Protein AF-A0A2A4JTB6-F1 (afdb_monomer)

Radius of gyration: 22.06 Å; Cα contacts (8 Å, |Δi|>4): 32; chains: 1; bounding box: 46×26×67 Å

Organism: Heliothis virescens (NCBI:txid7102)

Sequence (98 aa):
MFIEIIQTYAILFCPAIITEMVIHEYVQIKKILTSQLIKTSDESLRFELQTALQYLNLRPFKYTLCRVMPLDINLLFTTASICVTYVIVALQLTHFSV

Secondary structure (DSSP, 8-state):
-HHHHHHHHHHHHHHHHHHHHHHHHHHHHHHHHHHHHHH---HHHHHHHHHHHHHHHHS----EETTTEE--HHHHHHHHHHHHHHHHHHHHHHHHT-

Solvent-accessible surface area (backbone atoms only — not comparable to full-atom values): 5615 Å² total; per-residue (Å²): 110,71,67,59,53,53,51,52,52,50,60,67,46,44,63,40,54,54,50,44,52,53,45,51,52,52,54,50,52,54,50,52,51,55,53,47,51,74,69,52,85,52,68,68,63,40,51,52,48,52,51,53,50,48,55,46,66,76,56,60,84,73,70,45,56,86,83,77,43,68,49,43,74,64,55,59,51,51,53,53,48,51,54,51,51,51,53,53,51,52,51,53,52,57,62,68,72,104

Structure (mmCIF, N/CA/C/O backbone):
data_AF-A0A2A4JTB6-F1
#
_entry.id   AF-A0A2A4JTB6-F1
#
loop_
_atom_site.group_PDB
_atom_site.id
_atom_site.type_symbol
_atom_site.label_atom_id
_atom_site.label_alt_id
_atom_site.label_comp_id
_atom_site.label_asym_id
_atom_site.label_entity_id
_atom_site.label_seq_id
_atom_site.pdbx_PDB_ins_code
_atom_site.Cartn_x
_atom_site.Cartn_y
_atom_site.Cartn_z
_atom_site.occupancy
_atom_site.B_iso_or_equiv
_atom_site.auth_seq_id
_atom_site.auth_comp_id
_atom_site.auth_asym_id
_atom_site.auth_atom_id
_atom_site.pdbx_PDB_model_num
ATOM 1 N N . MET A 1 1 ? 10.567 12.674 -24.059 1.00 70.69 1 MET A N 1
ATOM 2 C CA . MET A 1 1 ? 10.408 11.204 -23.967 1.00 70.69 1 MET A CA 1
ATOM 3 C C . MET A 1 1 ? 10.642 10.682 -22.549 1.00 70.69 1 MET A C 1
ATOM 5 O O . MET A 1 1 ? 9.680 10.241 -21.947 1.00 70.69 1 MET A O 1
ATOM 9 N N . PHE A 1 2 ? 11.845 10.793 -21.961 1.00 74.31 2 PHE A N 1
ATOM 10 C CA . PHE A 1 2 ? 12.095 10.308 -20.585 1.00 74.31 2 PHE A CA 1
ATOM 11 C C . PHE A 1 2 ? 11.206 10.956 -19.508 1.00 74.31 2 PHE A C 1
ATOM 13 O O . PHE A 1 2 ? 10.675 10.246 -18.661 1.00 74.31 2 PHE A O 1
ATOM 20 N N . ILE A 1 3 ? 10.988 12.276 -19.566 1.00 83.31 3 ILE A N 1
ATOM 21 C CA . ILE A 1 3 ? 10.123 12.976 -18.598 1.00 83.31 3 ILE A CA 1
ATOM 22 C C . ILE A 1 3 ? 8.670 12.486 -18.666 1.00 83.31 3 ILE A C 1
ATOM 24 O O . ILE A 1 3 ? 8.062 12.243 -17.629 1.00 83.31 3 ILE A O 1
ATOM 28 N N . GLU A 1 4 ? 8.132 12.258 -19.866 1.00 84.62 4 GLU A N 1
ATOM 29 C CA . GLU A 1 4 ? 6.753 11.773 -20.018 1.00 84.62 4 GLU A CA 1
ATOM 30 C C . GLU A 1 4 ? 6.580 10.336 -19.519 1.00 84.62 4 GLU A C 1
ATOM 32 O O . GLU A 1 4 ? 5.567 10.008 -18.905 1.00 84.62 4 GLU A O 1
ATOM 37 N N . ILE A 1 5 ? 7.598 9.490 -19.707 1.00 82.19 5 ILE A N 1
ATOM 38 C CA . ILE A 1 5 ? 7.606 8.124 -19.171 1.00 82.19 5 ILE A CA 1
ATOM 39 C C . ILE A 1 5 ? 7.567 8.165 -17.639 1.00 82.19 5 ILE A C 1
ATOM 41 O O . ILE A 1 5 ? 6.728 7.502 -17.032 1.00 82.19 5 ILE A O 1
ATOM 45 N N . ILE A 1 6 ? 8.416 8.988 -17.013 1.00 82.56 6 ILE A N 1
ATOM 46 C CA . ILE A 1 6 ? 8.438 9.155 -15.551 1.00 82.56 6 ILE A CA 1
ATOM 47 C C . ILE A 1 6 ? 7.083 9.662 -15.043 1.00 82.56 6 ILE A C 1
ATOM 49 O O . ILE A 1 6 ? 6.554 9.126 -14.071 1.00 82.56 6 ILE A O 1
ATOM 53 N N . GLN A 1 7 ? 6.487 10.643 -15.723 1.00 83.44 7 GLN A N 1
ATOM 54 C CA . GLN A 1 7 ? 5.178 11.185 -15.362 1.00 83.44 7 GLN A CA 1
ATOM 55 C C . GLN A 1 7 ? 4.065 10.132 -15.468 1.00 83.44 7 GLN A C 1
ATOM 57 O O . GLN A 1 7 ? 3.217 10.038 -14.582 1.00 83.44 7 GLN A O 1
ATOM 62 N N . THR A 1 8 ? 4.087 9.303 -16.511 1.00 83.81 8 THR A N 1
ATOM 63 C CA . THR A 1 8 ? 3.087 8.245 -16.714 1.00 83.81 8 THR A CA 1
ATOM 64 C C . THR A 1 8 ? 3.184 7.177 -15.625 1.00 83.81 8 THR A C 1
ATOM 66 O O . THR A 1 8 ? 2.168 6.788 -15.049 1.00 83.81 8 THR A O 1
ATOM 69 N N . TYR A 1 9 ? 4.403 6.757 -15.275 1.00 79.38 9 TYR A N 1
ATOM 70 C CA . TYR A 1 9 ? 4.628 5.833 -14.161 1.00 79.38 9 TYR A CA 1
ATOM 71 C C . TYR A 1 9 ? 4.207 6.435 -12.816 1.00 79.38 9 TYR A C 1
ATOM 73 O O . TYR A 1 9 ? 3.556 5.758 -12.022 1.00 79.38 9 TYR A O 1
ATOM 81 N N . ALA A 1 10 ? 4.515 7.709 -12.564 1.00 80.88 10 ALA A N 1
ATOM 82 C CA . ALA A 1 10 ? 4.109 8.386 -11.336 1.00 80.88 10 ALA A CA 1
ATOM 83 C C . ALA A 1 10 ? 2.580 8.413 -11.181 1.00 80.88 10 ALA A C 1
ATOM 85 O O . ALA A 1 10 ? 2.067 8.082 -10.114 1.00 80.88 10 ALA A O 1
ATOM 86 N N . ILE A 1 11 ? 1.845 8.734 -12.251 1.00 82.06 11 ILE A N 1
ATOM 87 C CA . ILE A 1 11 ? 0.375 8.733 -12.249 1.00 82.06 11 ILE A CA 1
ATOM 88 C C . ILE A 1 11 ? -0.178 7.316 -12.046 1.00 82.06 11 ILE A C 1
ATOM 90 O O . ILE A 1 11 ? -1.144 7.150 -11.303 1.00 82.06 11 ILE A O 1
ATOM 94 N N . LEU A 1 12 ? 0.443 6.297 -12.647 1.00 78.88 12 LEU A N 1
ATOM 95 C CA . LEU A 1 12 ? 0.027 4.897 -12.511 1.00 78.88 12 LEU A CA 1
ATOM 96 C C . LEU A 1 12 ? 0.176 4.381 -11.070 1.00 78.88 12 LEU A C 1
ATOM 98 O O . LEU A 1 12 ? -0.691 3.662 -10.575 1.00 78.88 12 LEU A O 1
ATOM 102 N N . PHE A 1 13 ? 1.256 4.762 -10.387 1.00 76.31 13 PHE A N 1
ATOM 103 C CA . PHE A 1 13 ? 1.547 4.305 -9.027 1.00 76.31 13 PHE A CA 1
ATOM 104 C C . PHE A 1 13 ? 0.921 5.172 -7.931 1.00 76.31 13 PHE A C 1
ATOM 106 O O . PHE A 1 13 ? 0.722 4.695 -6.816 1.00 76.31 13 PHE A O 1
ATOM 113 N N . CYS A 1 14 ? 0.554 6.417 -8.235 1.00 77.88 14 CYS A N 1
ATOM 114 C CA . CYS A 1 14 ? -0.108 7.329 -7.303 1.00 77.88 14 CYS A CA 1
ATOM 115 C C . CYS A 1 14 ? -1.341 6.720 -6.594 1.00 77.88 14 CYS A C 1
ATOM 117 O O . CYS A 1 14 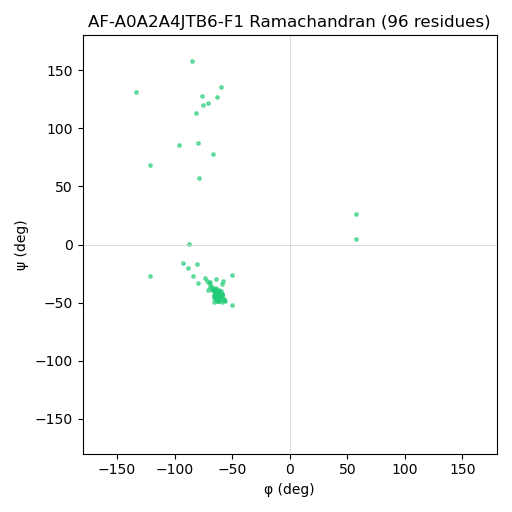? -1.359 6.712 -5.360 1.00 77.88 14 CYS A O 1
ATOM 119 N N . PRO A 1 15 ? -2.339 6.137 -7.295 1.00 78.75 15 PRO A N 1
ATOM 120 C CA . PRO A 1 15 ? -3.492 5.532 -6.626 1.00 78.75 15 PRO A CA 1
ATOM 121 C C . PRO A 1 15 ? -3.109 4.326 -5.761 1.00 78.75 15 PRO A C 1
ATOM 123 O O . PRO A 1 15 ? -3.761 4.091 -4.745 1.00 78.75 15 PRO A O 1
ATOM 126 N N . ALA A 1 16 ? -2.046 3.593 -6.115 1.00 75.62 16 ALA A N 1
ATOM 127 C CA . ALA A 1 16 ? -1.525 2.490 -5.308 1.00 75.62 16 ALA A CA 1
ATOM 128 C C . ALA A 1 16 ? -0.955 2.972 -3.979 1.00 75.62 16 ALA A C 1
ATOM 130 O O . ALA A 1 16 ? -1.357 2.494 -2.922 1.00 75.62 16 ALA A O 1
ATOM 131 N N . ILE A 1 17 ? -0.104 3.992 -4.028 1.00 76.81 17 ILE A N 1
ATOM 132 C CA . ILE A 1 17 ? 0.523 4.563 -2.836 1.00 76.81 17 ILE A CA 1
ATOM 133 C C . ILE A 1 17 ? -0.528 5.204 -1.920 1.00 76.81 17 ILE A C 1
ATOM 135 O O . ILE A 1 17 ? -0.521 4.963 -0.716 1.00 76.81 17 ILE A O 1
ATOM 139 N N . ILE A 1 18 ? -1.464 5.987 -2.473 1.00 81.81 18 ILE A N 1
ATOM 140 C CA . ILE A 1 18 ? -2.535 6.624 -1.685 1.00 81.81 18 ILE A CA 1
ATOM 141 C C . ILE A 1 18 ? -3.397 5.569 -0.991 1.00 81.81 18 ILE A C 1
ATOM 143 O O . ILE A 1 18 ? -3.718 5.708 0.187 1.00 81.81 18 ILE A O 1
ATOM 147 N N . THR A 1 19 ? -3.749 4.503 -1.704 1.00 77.56 19 THR A N 1
ATOM 148 C CA . THR A 1 19 ? -4.551 3.415 -1.144 1.00 77.56 19 THR A CA 1
ATOM 149 C C . THR A 1 19 ? -3.827 2.705 -0.004 1.00 77.56 19 THR A C 1
ATOM 151 O O . THR A 1 19 ? -4.425 2.494 1.049 1.00 77.56 19 THR A O 1
ATOM 154 N N . GLU A 1 20 ? -2.544 2.390 -0.183 1.00 74.94 20 GLU A N 1
ATOM 155 C CA . GLU A 1 20 ? -1.718 1.752 0.845 1.00 74.94 20 GLU A CA 1
ATOM 156 C C . GLU A 1 20 ? -1.630 2.621 2.110 1.00 74.94 20 GLU A C 1
ATOM 158 O O . GLU A 1 20 ? -1.831 2.132 3.223 1.00 74.94 20 GLU A O 1
ATOM 163 N N . MET A 1 21 ? -1.428 3.936 1.951 1.00 78.25 21 MET A N 1
ATOM 164 C CA . MET A 1 21 ? -1.427 4.883 3.074 1.00 78.25 21 MET A CA 1
ATOM 165 C C . MET A 1 21 ? -2.770 4.894 3.815 1.00 78.25 21 MET A C 1
ATOM 167 O O . MET A 1 21 ? -2.801 4.833 5.042 1.00 78.25 21 MET A O 1
ATOM 171 N N . VAL A 1 22 ? -3.891 4.917 3.088 1.00 83.31 22 VAL A N 1
ATOM 172 C CA . VAL A 1 22 ? -5.234 4.892 3.693 1.00 83.31 22 VAL A CA 1
ATOM 173 C C . VAL A 1 22 ? -5.481 3.585 4.453 1.00 83.31 22 VAL A C 1
ATOM 175 O O . VAL A 1 22 ? -6.062 3.605 5.540 1.00 83.31 22 VAL A O 1
ATOM 178 N N . ILE A 1 23 ? -5.029 2.448 3.919 1.00 80.38 23 ILE A N 1
ATOM 179 C CA . ILE A 1 23 ? -5.123 1.150 4.600 1.00 80.38 23 ILE A CA 1
ATOM 180 C C . ILE A 1 23 ? -4.266 1.150 5.870 1.00 80.38 23 ILE A C 1
ATOM 182 O O . ILE A 1 23 ? -4.725 0.674 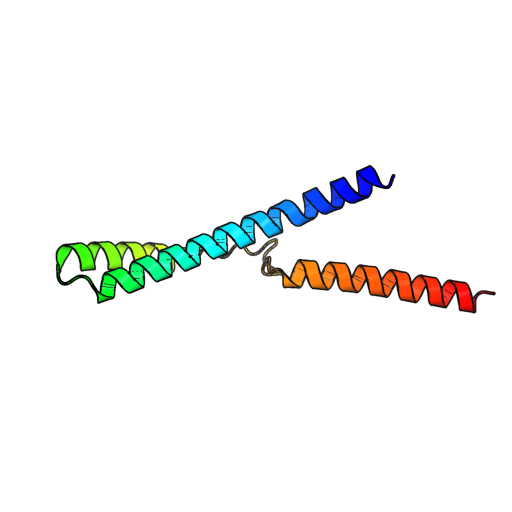6.912 1.00 80.38 23 ILE A O 1
ATOM 186 N N . HIS A 1 24 ? -3.057 1.714 5.815 1.00 79.75 24 HIS A N 1
ATOM 187 C CA . HIS A 1 24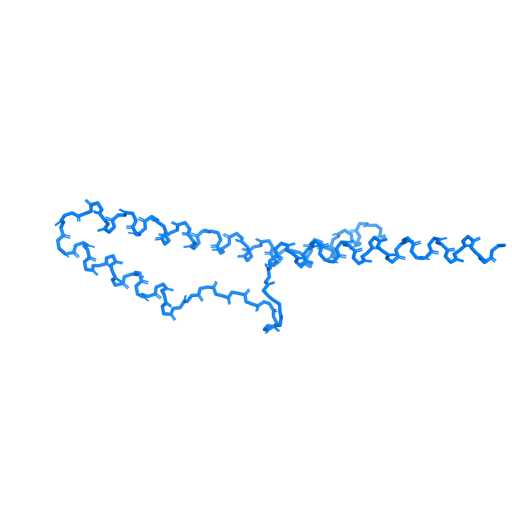 ? -2.178 1.820 6.976 1.00 79.75 24 HIS A CA 1
ATOM 188 C C . HIS A 1 24 ? -2.832 2.612 8.114 1.00 79.75 24 HIS A C 1
ATOM 190 O O . HIS A 1 24 ? -2.914 2.119 9.242 1.00 79.75 24 HIS A O 1
ATOM 196 N N . GLU A 1 25 ? -3.371 3.794 7.808 1.00 83.75 25 GLU A N 1
ATOM 197 C CA . GLU A 1 25 ? -4.099 4.627 8.771 1.00 83.75 25 GLU A CA 1
ATOM 198 C C . GLU A 1 25 ? -5.319 3.894 9.345 1.00 83.75 25 GLU A C 1
ATOM 200 O O . GLU A 1 25 ? -5.531 3.871 10.559 1.00 83.75 25 GLU A O 1
ATOM 205 N N . TYR A 1 26 ? -6.087 3.198 8.503 1.00 83.12 26 TYR A N 1
ATOM 206 C CA . TYR A 1 26 ? -7.222 2.390 8.954 1.00 83.12 26 TYR A CA 1
ATOM 207 C C . TYR A 1 26 ? -6.806 1.299 9.959 1.00 83.12 26 TYR A C 1
ATOM 209 O O . TYR A 1 26 ? -7.465 1.105 10.989 1.00 83.12 26 TYR A O 1
ATOM 217 N N . VAL A 1 27 ? -5.699 0.595 9.701 1.00 83.12 27 VAL A N 1
ATOM 218 C CA . VAL A 1 27 ? -5.164 -0.427 10.615 1.00 83.12 27 VAL A CA 1
ATOM 219 C C . VAL A 1 27 ? -4.699 0.201 11.932 1.00 83.12 27 VAL A C 1
ATOM 221 O O . VAL A 1 27 ? -4.980 -0.357 12.999 1.00 83.12 27 VAL A O 1
ATOM 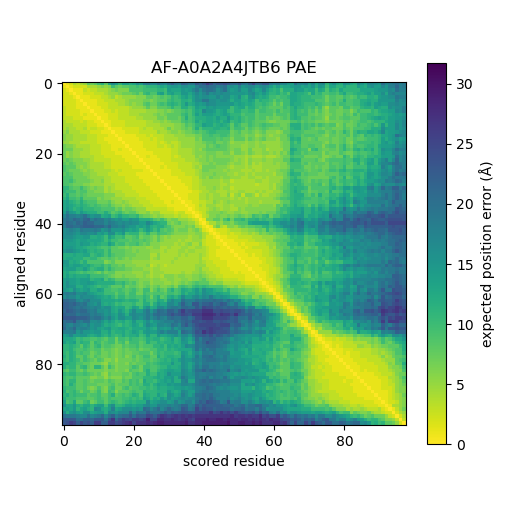224 N N . GLN A 1 28 ? -4.049 1.368 11.885 1.00 86.38 28 GLN A N 1
ATOM 225 C CA . GLN A 1 28 ? -3.647 2.110 13.086 1.00 86.38 28 GLN A CA 1
ATOM 226 C C . GLN A 1 28 ? -4.859 2.522 13.925 1.00 86.38 28 GLN A C 1
ATOM 228 O O . GLN A 1 28 ? -4.887 2.241 15.125 1.00 86.38 28 GLN A O 1
ATOM 233 N N . ILE A 1 29 ? -5.897 3.092 13.306 1.00 85.44 29 ILE A N 1
ATOM 234 C CA . ILE A 1 29 ? -7.141 3.479 13.991 1.00 85.44 29 ILE A CA 1
ATOM 235 C C . ILE A 1 29 ? -7.761 2.267 14.692 1.00 85.44 29 ILE A C 1
ATOM 237 O O . ILE A 1 29 ? -8.084 2.334 15.879 1.00 85.44 29 ILE A O 1
ATOM 241 N N . LYS A 1 30 ? -7.863 1.124 14.001 1.00 84.25 30 LYS A N 1
ATOM 242 C CA . LYS A 1 30 ? -8.397 -0.114 14.588 1.00 84.25 30 LYS A CA 1
ATOM 243 C C . LYS A 1 30 ? -7.558 -0.600 15.775 1.00 84.25 30 LYS A C 1
ATOM 245 O O . LYS A 1 30 ? -8.117 -1.061 16.775 1.00 84.25 30 LYS A O 1
ATOM 250 N N . LYS A 1 31 ? -6.229 -0.481 15.697 1.00 85.44 31 LYS A N 1
ATOM 251 C CA . LYS A 1 31 ? -5.307 -0.840 16.786 1.00 85.44 31 LYS A CA 1
ATOM 252 C C . LYS A 1 31 ? -5.479 0.076 17.999 1.00 85.44 31 LYS A C 1
ATOM 254 O O . LYS A 1 31 ? -5.535 -0.424 19.122 1.00 85.44 31 LYS A O 1
ATOM 259 N N . ILE A 1 32 ? -5.599 1.386 17.781 1.00 86.94 32 ILE A N 1
ATOM 260 C CA . ILE A 1 32 ? -5.829 2.373 18.844 1.00 86.94 32 ILE A CA 1
ATOM 261 C C . ILE A 1 32 ? -7.173 2.104 19.524 1.00 86.94 32 ILE A C 1
ATOM 263 O O . ILE A 1 32 ? -7.200 1.974 20.746 1.00 86.94 32 ILE A O 1
ATOM 267 N N . LEU A 1 33 ? -8.251 1.919 18.751 1.00 84.69 33 LEU A N 1
ATOM 268 C CA . LEU A 1 33 ? -9.574 1.570 19.284 1.00 84.69 33 LEU A CA 1
ATOM 269 C C . LEU A 1 33 ? -9.518 0.296 20.130 1.00 84.69 33 LEU A C 1
ATOM 271 O O . LEU A 1 33 ? -9.981 0.283 21.263 1.00 84.69 33 LEU A O 1
ATOM 275 N N . THR A 1 34 ? -8.900 -0.771 19.623 1.00 83.12 34 THR A N 1
ATOM 276 C CA . THR A 1 34 ? -8.813 -2.040 20.365 1.00 83.12 34 THR A CA 1
ATOM 277 C C . THR A 1 34 ? -7.999 -1.886 21.656 1.00 83.12 34 THR A C 1
ATOM 279 O O . THR A 1 34 ? -8.374 -2.421 22.695 1.00 83.12 34 THR A O 1
ATOM 282 N N . SER A 1 35 ? -6.906 -1.118 21.617 1.00 86.81 35 SER A N 1
ATOM 283 C CA . SER A 1 35 ? -6.077 -0.822 22.794 1.00 86.81 35 SER A CA 1
ATOM 284 C C . SER A 1 35 ? -6.843 -0.020 23.851 1.00 86.81 35 SER A C 1
ATOM 286 O O . SER A 1 35 ? -6.762 -0.321 25.042 1.00 86.81 35 SER A O 1
ATOM 288 N N . GLN A 1 36 ? -7.628 0.970 23.423 1.00 83.06 36 GLN A N 1
ATOM 289 C CA . GLN A 1 36 ? -8.466 1.765 24.318 1.00 83.06 36 GLN A CA 1
ATOM 290 C C . GLN A 1 36 ? -9.632 0.952 24.891 1.00 83.06 36 GLN A C 1
ATOM 292 O O . GLN A 1 36 ? -9.909 1.066 26.079 1.00 83.06 36 GLN A O 1
ATOM 297 N N . LEU A 1 37 ? -10.231 0.045 24.114 1.00 82.62 37 LEU A N 1
ATOM 298 C CA . LEU A 1 37 ? -11.300 -0.840 24.589 1.00 82.62 37 LEU A CA 1
ATOM 299 C C . LEU A 1 37 ? -10.859 -1.723 25.769 1.00 82.62 37 LEU A C 1
ATOM 301 O O . LEU A 1 37 ? -11.667 -2.016 26.645 1.00 82.62 37 LEU A O 1
ATOM 305 N N . ILE A 1 38 ? -9.590 -2.145 25.790 1.00 80.56 38 ILE A N 1
ATOM 306 C CA . ILE A 1 38 ? -9.021 -2.984 26.857 1.00 80.56 38 ILE A CA 1
ATOM 307 C C . ILE A 1 38 ? -8.657 -2.152 28.097 1.00 80.56 38 ILE A C 1
ATOM 309 O O . ILE A 1 38 ? -8.735 -2.653 29.215 1.00 80.56 38 ILE A O 1
ATOM 313 N N . LYS A 1 39 ? -8.234 -0.894 27.912 1.00 83.88 39 LYS A N 1
ATOM 314 C CA . LYS A 1 39 ? -7.799 -0.011 29.009 1.00 83.88 39 LYS A CA 1
ATOM 315 C C . LYS A 1 39 ? -8.947 0.713 29.709 1.00 83.88 39 LYS A C 1
ATOM 317 O O . LYS A 1 39 ? -8.798 1.096 30.865 1.00 83.88 39 LYS A O 1
ATOM 322 N N . THR A 1 40 ? -10.052 0.941 29.014 1.00 77.88 40 THR A N 1
ATOM 323 C CA . THR A 1 40 ? -11.196 1.684 29.540 1.00 77.88 40 THR A CA 1
ATOM 324 C C . THR A 1 40 ? -12.007 0.830 30.512 1.00 77.88 40 THR A C 1
ATOM 326 O O . THR A 1 40 ? -12.444 -0.264 30.164 1.00 77.88 40 THR A O 1
ATOM 329 N N . SER A 1 41 ? -12.262 1.364 31.711 1.00 72.75 41 SER A N 1
ATOM 330 C CA . SER A 1 41 ? -13.134 0.737 32.717 1.00 72.75 41 SER A CA 1
ATOM 331 C C . SER A 1 41 ? -14.595 1.211 32.639 1.00 72.75 41 SER A C 1
ATOM 333 O O . SER A 1 41 ? -15.463 0.552 33.203 1.00 72.75 41 SER A O 1
ATOM 335 N N . ASP A 1 42 ? -14.871 2.319 31.941 1.00 82.38 42 ASP A N 1
ATOM 336 C CA . ASP A 1 42 ? -16.218 2.871 31.753 1.00 82.38 42 ASP A CA 1
ATOM 337 C C . ASP A 1 42 ? -17.048 2.069 30.738 1.00 82.38 42 ASP A C 1
ATOM 339 O O . ASP A 1 42 ? -16.708 1.978 29.556 1.00 82.38 42 ASP A O 1
ATOM 343 N N . GLU A 1 43 ? -18.178 1.527 31.195 1.00 79.38 43 GLU A N 1
ATOM 344 C CA . GLU A 1 43 ? -19.103 0.696 30.405 1.00 79.38 43 GLU A CA 1
ATOM 345 C C . GLU A 1 43 ? -19.672 1.445 29.181 1.00 79.38 43 GLU A C 1
ATOM 347 O O . GLU A 1 43 ? -19.765 0.886 28.087 1.00 79.38 43 GLU A O 1
ATOM 352 N N . SER A 1 44 ? -19.998 2.735 29.338 1.00 83.19 44 SER A N 1
ATOM 353 C CA . SER A 1 44 ? -20.549 3.582 28.269 1.00 83.19 44 SER A CA 1
ATOM 354 C C . SER A 1 44 ? -19.547 3.804 27.134 1.00 83.19 44 SER A C 1
ATOM 356 O O . SER A 1 44 ? -19.873 3.610 25.963 1.00 83.19 44 SER A O 1
ATOM 358 N N . LEU A 1 45 ? -18.300 4.132 27.477 1.00 81.69 45 LEU A N 1
ATOM 359 C CA . LEU A 1 45 ? -17.238 4.369 26.501 1.00 81.69 45 LEU A CA 1
ATOM 360 C C . LEU A 1 45 ? -16.818 3.063 25.804 1.00 81.69 45 LEU A C 1
ATOM 362 O O . LEU A 1 45 ? -16.506 3.065 24.612 1.00 81.69 45 LEU A O 1
ATOM 366 N N . ARG A 1 46 ? -16.868 1.922 26.508 1.00 83.50 46 ARG A N 1
ATOM 367 C CA . ARG A 1 46 ? -16.666 0.596 25.897 1.00 83.50 46 ARG A CA 1
ATOM 368 C C . ARG A 1 46 ? -17.745 0.270 24.866 1.00 83.50 46 ARG A C 1
ATOM 370 O O . ARG A 1 46 ? -17.409 -0.248 23.801 1.00 83.50 46 ARG A O 1
ATOM 377 N N . PHE A 1 47 ? -19.009 0.590 25.149 1.00 86.12 47 PHE A N 1
ATOM 378 C CA . PHE A 1 47 ? -20.110 0.374 24.208 1.00 86.12 47 PHE A CA 1
ATOM 379 C C . PHE A 1 47 ? -19.940 1.200 22.922 1.00 86.12 47 PHE A C 1
ATOM 381 O O . PHE A 1 47 ? -20.074 0.661 21.818 1.00 86.12 47 PHE A O 1
ATOM 388 N N . GLU A 1 48 ? -19.574 2.479 23.041 1.00 86.44 48 GLU A N 1
ATOM 389 C CA . GLU A 1 48 ? -19.310 3.343 21.883 1.00 86.44 48 GLU A CA 1
ATOM 390 C C . GLU A 1 48 ? -18.113 2.853 21.056 1.00 86.44 48 GLU A C 1
ATOM 392 O O . GLU A 1 48 ? -18.210 2.740 19.830 1.00 86.44 48 GLU A O 1
ATOM 397 N N . LEU A 1 49 ? -17.007 2.470 21.708 1.00 85.12 49 LEU A N 1
ATOM 398 C CA . LEU A 1 49 ? -15.837 1.918 21.021 1.00 85.12 49 LEU A CA 1
ATOM 399 C C . LEU A 1 49 ? -16.149 0.611 20.289 1.00 85.12 49 LEU A C 1
ATOM 401 O O . LEU A 1 49 ? -15.694 0.406 19.162 1.00 85.12 49 LEU A O 1
ATOM 405 N N . GLN A 1 50 ? -16.915 -0.281 20.917 1.00 84.06 50 GLN A N 1
ATOM 406 C CA . GLN A 1 50 ? -17.301 -1.552 20.315 1.00 84.06 50 GLN A CA 1
ATOM 407 C C . GLN A 1 50 ? -18.225 -1.339 19.112 1.00 84.06 50 GLN A C 1
ATOM 409 O O . GLN A 1 50 ? -18.061 -2.003 18.086 1.00 84.06 50 GLN A O 1
ATOM 414 N N . THR A 1 51 ? -19.130 -0.364 19.205 1.00 86.12 51 THR A N 1
ATOM 415 C CA . THR A 1 51 ? -19.992 0.065 18.100 1.00 86.12 51 THR A CA 1
ATOM 416 C C . THR A 1 51 ? -19.158 0.617 16.939 1.00 86.12 51 THR A C 1
ATOM 418 O O . THR A 1 51 ? -19.316 0.182 15.798 1.00 86.12 51 THR A O 1
ATOM 421 N N . ALA A 1 52 ? -18.194 1.501 17.213 1.00 84.69 52 ALA A N 1
ATOM 422 C CA . ALA A 1 52 ? -17.280 2.030 16.200 1.00 84.69 52 ALA A CA 1
ATOM 423 C C . ALA A 1 52 ? -16.432 0.924 15.539 1.00 84.69 52 ALA A C 1
ATOM 425 O O . ALA A 1 52 ? -16.261 0.903 14.318 1.00 84.69 52 ALA A O 1
ATOM 426 N N . LEU A 1 53 ? -15.954 -0.045 16.322 1.00 84.69 53 LEU A N 1
ATOM 427 C CA . LEU A 1 53 ? -15.194 -1.191 15.820 1.00 84.69 53 LEU A CA 1
ATOM 428 C C . LEU A 1 53 ? -16.068 -2.112 14.952 1.00 84.69 53 LEU A C 1
ATOM 430 O O . LEU A 1 53 ? -15.601 -2.606 13.921 1.00 84.69 53 LEU A O 1
ATOM 434 N N . GLN A 1 54 ? -17.341 -2.307 15.312 1.00 85.56 54 GLN A N 1
ATOM 435 C CA . GLN A 1 54 ? -18.313 -3.001 14.465 1.00 85.56 54 GLN A CA 1
ATOM 436 C C . GLN A 1 54 ? -18.536 -2.271 13.141 1.00 85.56 54 GLN A C 1
ATOM 438 O O . GLN A 1 54 ? -18.478 -2.919 12.099 1.00 85.56 54 GLN A O 1
ATOM 443 N N . TYR A 1 55 ? -18.707 -0.947 13.145 1.00 84.69 55 TYR A N 1
ATOM 444 C CA . TYR A 1 55 ? -18.839 -0.172 11.906 1.00 84.69 55 TYR A CA 1
ATOM 445 C C . TYR A 1 55 ? -17.618 -0.325 10.990 1.00 84.69 55 TYR A C 1
ATOM 447 O O . TYR A 1 55 ? -17.774 -0.556 9.788 1.00 84.69 55 TYR A O 1
ATOM 455 N N . LEU A 1 56 ? -16.408 -0.280 11.555 1.00 80.38 56 LEU A N 1
ATOM 456 C CA . LEU A 1 56 ? -15.165 -0.503 10.809 1.00 80.38 56 LEU A CA 1
ATOM 457 C C . LEU A 1 56 ? -15.093 -1.935 10.242 1.00 80.38 56 LEU A C 1
ATOM 459 O O . LEU A 1 56 ? -14.724 -2.128 9.087 1.00 80.38 56 LEU A O 1
ATOM 463 N N . ASN A 1 57 ? -15.498 -2.950 11.012 1.00 79.00 57 ASN A N 1
ATOM 464 C CA . ASN A 1 57 ? -15.505 -4.344 10.548 1.00 79.00 57 ASN A CA 1
ATOM 465 C C . ASN A 1 57 ? -16.603 -4.653 9.518 1.00 79.00 57 ASN A C 1
ATOM 467 O O . ASN A 1 57 ? -16.385 -5.515 8.670 1.00 79.00 57 ASN A O 1
ATOM 471 N N . LEU A 1 58 ? -17.761 -3.988 9.585 1.00 82.06 58 LEU A N 1
ATOM 472 C CA . LEU A 1 58 ? -18.848 -4.139 8.610 1.00 82.06 58 LEU A CA 1
ATOM 473 C C . LEU A 1 58 ? -18.468 -3.547 7.252 1.00 82.06 58 LEU A C 1
ATOM 475 O O . LEU A 1 58 ? -18.870 -4.068 6.212 1.00 82.06 58 LEU A O 1
ATOM 479 N N . ARG A 1 59 ? -17.655 -2.486 7.254 1.00 75.06 59 ARG A N 1
ATOM 480 C CA . ARG A 1 59 ? -17.140 -1.849 6.043 1.00 75.06 59 ARG A CA 1
ATOM 481 C C . ARG A 1 59 ? -15.610 -1.860 6.047 1.00 75.06 59 ARG A C 1
ATOM 483 O O . ARG A 1 59 ? -14.995 -0.797 6.153 1.00 75.06 59 ARG A O 1
ATOM 490 N N . PRO A 1 60 ? -14.980 -3.043 5.913 1.00 66.31 60 PRO A N 1
ATOM 491 C CA . PRO A 1 60 ? -13.535 -3.107 5.851 1.00 66.31 60 PRO A CA 1
ATOM 492 C C . PRO A 1 60 ? -13.090 -2.348 4.601 1.00 66.31 60 PRO A C 1
ATOM 494 O O . PRO A 1 60 ? -13.581 -2.621 3.502 1.00 66.31 60 PRO A O 1
ATOM 497 N N . PHE A 1 61 ? -12.175 -1.393 4.767 1.00 64.25 61 PHE A N 1
ATOM 498 C CA . PHE A 1 61 ? -11.551 -0.668 3.662 1.00 64.25 61 PHE A CA 1
ATOM 499 C C . PHE A 1 61 ? -10.672 -1.631 2.850 1.00 64.25 61 PHE A C 1
ATOM 501 O O . PHE A 1 61 ? -9.458 -1.689 2.998 1.00 64.25 61 PHE A O 1
ATOM 508 N N . LYS A 1 62 ? -11.312 -2.449 2.012 1.00 59.62 62 LYS A N 1
ATOM 509 C CA . LYS A 1 62 ? -10.672 -3.325 1.033 1.00 59.62 62 LYS A CA 1
ATOM 510 C C . LYS A 1 62 ? -10.682 -2.601 -0.302 1.00 59.62 62 LYS A C 1
ATOM 512 O O . LYS A 1 62 ? -11.598 -2.774 -1.102 1.00 59.62 62 LYS A O 1
ATOM 517 N N . TYR A 1 63 ? -9.680 -1.767 -0.538 1.00 58.81 63 TYR A N 1
ATOM 518 C CA . TYR A 1 63 ? -9.465 -1.210 -1.866 1.00 58.81 63 TYR A CA 1
ATOM 519 C C . TYR A 1 63 ? -8.756 -2.256 -2.735 1.00 58.81 63 TYR A C 1
ATOM 521 O O . TYR A 1 63 ? -7.535 -2.322 -2.817 1.00 58.81 63 TYR A O 1
ATOM 529 N N . THR A 1 64 ? -9.543 -3.122 -3.372 1.00 53.69 64 THR A N 1
ATOM 530 C CA . THR A 1 64 ? -9.075 -3.947 -4.493 1.00 53.69 64 THR A CA 1
ATOM 531 C C . THR A 1 64 ? -9.119 -3.101 -5.757 1.00 53.69 64 THR A C 1
ATOM 533 O O . THR A 1 64 ? -10.217 -2.759 -6.211 1.00 53.69 64 THR A O 1
ATOM 536 N N . LEU A 1 65 ? -7.972 -2.775 -6.354 1.00 50.00 65 LEU A N 1
ATOM 537 C CA . LEU A 1 65 ? -7.984 -2.142 -7.668 1.00 50.00 65 LEU A CA 1
ATOM 538 C C . LEU A 1 65 ? -8.426 -3.195 -8.687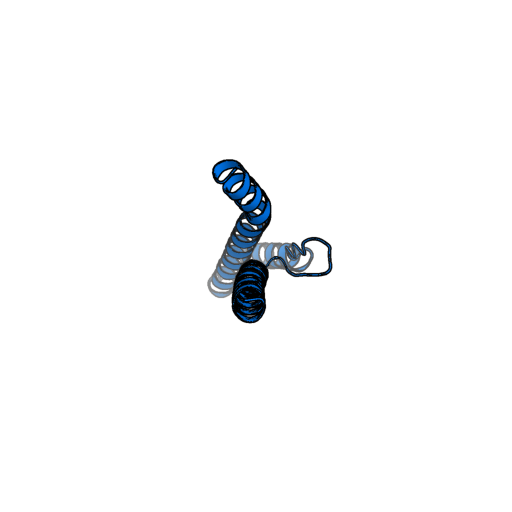 1.00 50.00 65 LEU A C 1
ATOM 540 O O . LEU A 1 65 ? -7.845 -4.274 -8.793 1.00 50.00 65 LEU A O 1
ATOM 544 N N . CYS A 1 66 ? -9.515 -2.910 -9.397 1.00 46.97 66 CYS A N 1
ATOM 545 C CA . CYS A 1 66 ? -10.061 -3.802 -10.420 1.00 46.97 66 CYS A CA 1
ATOM 546 C C . CYS A 1 66 ? -10.439 -5.223 -9.939 1.00 46.97 66 CYS A C 1
ATOM 548 O O . CYS A 1 66 ? -10.442 -6.141 -10.746 1.00 46.97 66 CYS A O 1
ATOM 550 N N . ARG A 1 67 ? -10.764 -5.443 -8.648 1.00 45.00 67 ARG A N 1
ATOM 551 C CA . ARG A 1 67 ? -11.320 -6.715 -8.103 1.00 45.00 67 ARG A CA 1
ATOM 552 C C . ARG A 1 67 ? -10.463 -7.988 -8.333 1.00 45.00 67 ARG A C 1
ATOM 554 O O . ARG A 1 67 ? -10.895 -9.072 -7.956 1.00 45.00 67 ARG A O 1
ATOM 561 N N . VAL A 1 68 ? -9.266 -7.859 -8.911 1.00 47.53 68 VAL A N 1
ATOM 562 C CA . VAL A 1 68 ? -8.400 -8.973 -9.345 1.00 47.53 68 VAL A CA 1
ATOM 563 C C . VAL A 1 68 ? -7.035 -8.941 -8.657 1.00 47.53 68 VAL A C 1
ATOM 565 O O . VAL A 1 68 ? -6.461 -10.001 -8.429 1.00 47.53 68 VAL A O 1
ATOM 568 N N . MET A 1 69 ? -6.540 -7.770 -8.237 1.00 51.16 69 MET A 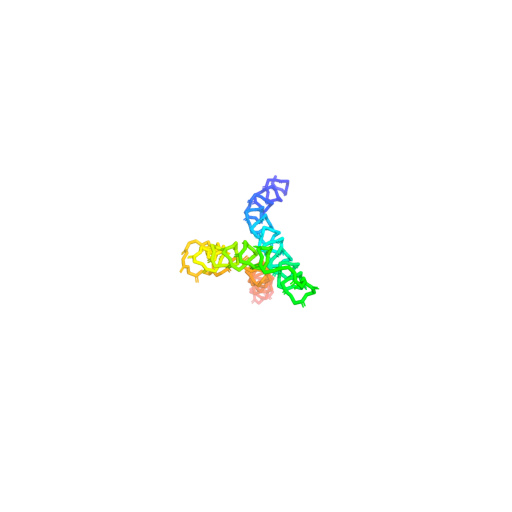N 1
ATOM 569 C CA . MET A 1 69 ? -5.350 -7.693 -7.392 1.00 51.16 69 MET A CA 1
ATOM 570 C C . MET A 1 69 ? -5.561 -6.739 -6.212 1.00 51.16 69 MET A C 1
ATOM 572 O O . MET A 1 69 ? -6.040 -5.615 -6.403 1.00 51.16 69 MET A O 1
ATOM 576 N N . PRO A 1 70 ? -5.229 -7.165 -4.980 1.00 56.88 70 PRO A N 1
ATOM 577 C CA . PRO A 1 70 ? -5.073 -6.219 -3.892 1.00 56.88 70 PRO A CA 1
ATOM 578 C C . PRO A 1 70 ? -3.959 -5.248 -4.288 1.00 56.88 70 PRO A C 1
ATOM 580 O O . PRO A 1 70 ? -2.953 -5.641 -4.883 1.00 56.88 70 PRO A O 1
ATOM 583 N N . LEU A 1 71 ? -4.194 -3.962 -4.054 1.00 59.28 71 LEU A N 1
ATOM 584 C CA . LEU A 1 71 ? -3.289 -2.896 -4.454 1.00 59.28 71 LEU A CA 1
ATOM 585 C C . LEU A 1 71 ? -2.127 -2.808 -3.455 1.00 59.28 71 LEU A C 1
ATOM 587 O O . LEU A 1 71 ? -1.932 -1.791 -2.811 1.00 59.28 71 LEU A O 1
ATOM 591 N N . ASP A 1 72 ? -1.414 -3.920 -3.304 1.00 59.69 72 ASP A N 1
ATOM 592 C CA . ASP A 1 72 ? -0.286 -4.084 -2.399 1.00 59.69 72 ASP A CA 1
ATOM 593 C C . ASP A 1 72 ? 1.009 -3.598 -3.066 1.00 59.69 72 ASP A C 1
ATOM 595 O O . ASP A 1 72 ? 1.165 -3.642 -4.292 1.00 59.69 72 ASP A O 1
ATOM 599 N N . ILE A 1 73 ? 2.014 -3.259 -2.253 1.00 61.75 73 ILE A N 1
ATOM 600 C CA . ILE A 1 73 ? 3.406 -3.012 -2.689 1.00 61.75 73 ILE A CA 1
ATOM 601 C C . ILE A 1 73 ? 3.951 -4.153 -3.574 1.00 61.75 73 ILE A C 1
ATOM 603 O O . ILE A 1 73 ? 4.793 -3.928 -4.446 1.00 61.75 73 ILE A O 1
ATOM 607 N N . ASN A 1 74 ? 3.428 -5.372 -3.420 1.00 66.19 74 ASN A N 1
ATOM 608 C CA . ASN A 1 74 ? 3.745 -6.506 -4.290 1.00 66.19 74 ASN A CA 1
ATOM 609 C C . ASN A 1 74 ? 3.441 -6.248 -5.772 1.00 66.19 74 ASN A C 1
ATOM 611 O O . ASN A 1 74 ? 4.147 -6.763 -6.638 1.00 66.19 74 ASN A O 1
ATOM 615 N N . LEU A 1 75 ? 2.426 -5.445 -6.085 1.00 68.69 75 LEU A N 1
ATOM 616 C CA . LEU A 1 75 ? 2.047 -5.102 -7.454 1.00 68.69 75 LEU A CA 1
ATOM 617 C C . LEU A 1 75 ? 3.090 -4.175 -8.093 1.00 68.69 75 LEU A C 1
ATOM 619 O O . LEU A 1 75 ? 3.482 -4.375 -9.245 1.00 68.69 75 LEU A O 1
ATOM 623 N N . LEU A 1 76 ? 3.622 -3.229 -7.309 1.00 72.06 76 LEU A N 1
ATOM 624 C CA . LEU A 1 76 ? 4.755 -2.385 -7.704 1.00 72.06 76 LEU A CA 1
ATOM 625 C C . LEU A 1 76 ? 5.997 -3.238 -7.971 1.00 72.06 76 LEU A C 1
ATOM 627 O O . LEU A 1 76 ? 6.630 -3.110 -9.019 1.00 72.06 76 LEU A O 1
ATOM 631 N N . PHE A 1 77 ? 6.309 -4.147 -7.046 1.00 76.94 77 PHE A N 1
ATOM 632 C CA . PHE A 1 77 ? 7.473 -5.022 -7.147 1.00 76.94 77 PHE A CA 1
ATOM 633 C C . PHE A 1 77 ? 7.384 -5.973 -8.348 1.00 76.94 77 PHE A C 1
ATOM 635 O O . PHE A 1 77 ? 8.352 -6.125 -9.089 1.00 76.94 77 PHE A O 1
ATOM 642 N N . THR A 1 78 ? 6.208 -6.556 -8.590 1.00 79.12 78 THR A N 1
ATOM 643 C CA . THR A 1 78 ? 5.959 -7.447 -9.736 1.00 79.12 78 THR A CA 1
ATOM 644 C C . THR A 1 78 ? 6.035 -6.690 -11.061 1.00 79.12 78 THR A C 1
ATOM 646 O O . THR A 1 78 ? 6.589 -7.188 -12.034 1.00 79.12 78 THR A O 1
ATOM 649 N N . THR A 1 79 ? 5.532 -5.456 -11.113 1.00 80.25 79 THR A N 1
ATOM 650 C CA . THR A 1 79 ? 5.644 -4.627 -12.323 1.00 80.25 79 THR A CA 1
ATOM 651 C C . THR A 1 79 ? 7.107 -4.286 -12.617 1.00 80.25 79 THR A C 1
ATOM 653 O O . THR A 1 79 ? 7.562 -4.416 -13.753 1.00 80.25 79 THR A O 1
ATOM 656 N N . ALA A 1 80 ? 7.871 -3.906 -11.589 1.00 82.56 80 ALA A N 1
ATOM 657 C CA . ALA A 1 80 ? 9.297 -3.628 -11.726 1.00 82.56 80 ALA A CA 1
ATOM 658 C C . ALA A 1 80 ? 10.087 -4.874 -12.158 1.00 82.56 80 ALA A C 1
ATOM 660 O O . ALA A 1 80 ? 10.946 -4.773 -13.036 1.00 82.56 80 ALA A O 1
ATOM 661 N N . SER A 1 81 ? 9.776 -6.048 -11.597 1.00 84.88 81 SER A N 1
ATOM 662 C CA . SER A 1 81 ? 10.447 -7.296 -11.965 1.00 84.88 81 SER A CA 1
ATOM 663 C C . SER A 1 81 ? 10.179 -7.671 -13.421 1.00 84.88 81 SER A C 1
ATOM 665 O O . SER A 1 81 ? 11.131 -7.955 -14.141 1.00 84.88 81 SER A O 1
ATOM 667 N N . ILE A 1 82 ? 8.931 -7.563 -13.892 1.00 85.69 82 ILE A N 1
ATOM 668 C CA . ILE A 1 82 ? 8.574 -7.798 -15.299 1.00 85.69 82 ILE A CA 1
ATOM 669 C C . ILE A 1 82 ? 9.343 -6.844 -16.218 1.00 85.69 82 ILE A C 1
ATOM 671 O O . ILE A 1 82 ? 9.927 -7.300 -17.201 1.00 85.69 82 ILE A O 1
ATOM 675 N N . CYS A 1 83 ? 9.402 -5.548 -15.891 1.00 85.06 83 CYS A N 1
ATOM 676 C CA . CYS A 1 83 ? 10.173 -4.574 -16.669 1.00 85.06 83 CYS A CA 1
ATOM 677 C C . CYS A 1 83 ? 11.653 -4.966 -16.774 1.00 85.06 83 CYS A C 1
ATOM 679 O O . CYS A 1 83 ? 12.211 -4.977 -17.871 1.00 85.06 83 CYS A O 1
ATOM 681 N N . VAL A 1 84 ? 12.287 -5.327 -15.655 1.00 88.12 84 VAL A N 1
ATOM 682 C CA . VAL A 1 84 ? 13.698 -5.741 -15.634 1.00 88.12 84 VAL A CA 1
ATOM 683 C C . VAL A 1 84 ? 13.905 -7.027 -16.434 1.00 88.12 84 VAL A C 1
ATOM 685 O O . VAL A 1 84 ? 14.815 -7.087 -17.260 1.00 88.12 84 VAL A O 1
ATOM 688 N N . THR A 1 85 ? 13.050 -8.037 -16.255 1.00 90.81 85 THR A N 1
ATOM 689 C CA . THR A 1 85 ? 13.124 -9.292 -17.015 1.00 9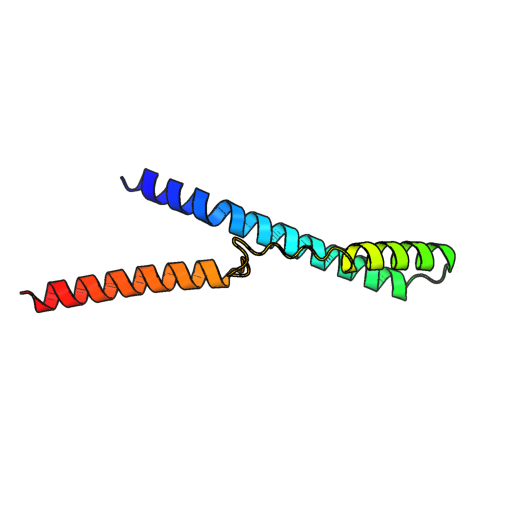0.81 85 THR A CA 1
ATOM 690 C C . THR A 1 85 ? 13.000 -9.040 -18.515 1.00 90.81 85 THR A C 1
ATOM 692 O O . THR A 1 85 ? 13.775 -9.601 -19.285 1.00 90.81 85 THR A O 1
ATOM 695 N N . TYR A 1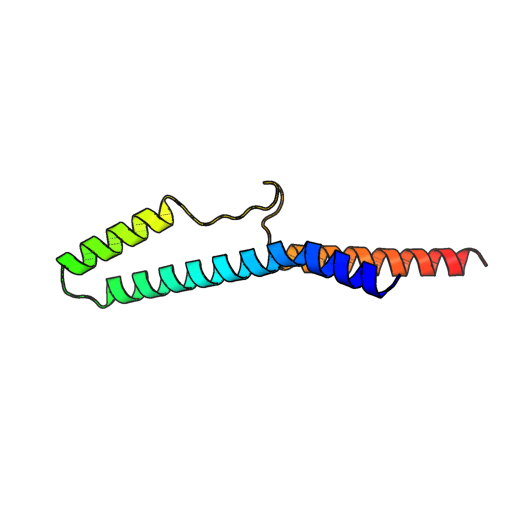 86 ? 12.092 -8.159 -18.939 1.00 87.75 86 TYR A N 1
ATOM 696 C CA . TYR A 1 86 ? 11.916 -7.829 -20.353 1.00 87.75 86 TYR A CA 1
ATOM 697 C C . TYR A 1 86 ? 13.155 -7.146 -20.944 1.00 87.75 86 TYR A C 1
ATOM 699 O O . TYR A 1 86 ? 13.583 -7.494 -22.043 1.00 87.75 86 TYR A O 1
ATOM 707 N N . VAL A 1 87 ? 13.772 -6.221 -20.198 1.00 88.50 87 VAL A N 1
ATOM 708 C CA . VAL A 1 87 ? 15.031 -5.570 -20.598 1.00 88.50 87 VAL A CA 1
ATOM 709 C C . VAL A 1 87 ? 16.158 -6.596 -20.728 1.00 88.50 87 VAL A C 1
ATOM 711 O O . VAL A 1 87 ? 16.883 -6.580 -21.720 1.00 88.50 87 VAL A O 1
ATOM 714 N N . ILE A 1 88 ? 16.287 -7.516 -19.769 1.00 90.19 88 ILE A N 1
ATOM 715 C CA . ILE A 1 88 ? 17.309 -8.571 -19.807 1.00 90.19 88 ILE A CA 1
ATOM 716 C C . ILE A 1 88 ? 17.107 -9.481 -21.023 1.00 90.19 88 ILE A C 1
ATOM 718 O O . ILE A 1 88 ? 18.058 -9.729 -21.761 1.00 90.19 88 ILE A O 1
ATOM 722 N N . VAL A 1 89 ? 15.880 -9.952 -21.260 1.00 92.38 89 VAL A N 1
ATOM 723 C CA . VAL A 1 89 ? 15.558 -10.817 -22.408 1.00 92.38 89 VAL A CA 1
ATOM 724 C C . VAL A 1 89 ? 15.826 -10.092 -23.727 1.00 92.38 89 VAL A C 1
ATOM 726 O O . VAL A 1 89 ? 16.438 -10.668 -24.623 1.00 92.38 89 VAL A O 1
ATOM 729 N N . ALA A 1 90 ? 15.439 -8.819 -23.843 1.00 88.56 90 ALA A N 1
ATOM 730 C CA . ALA A 1 90 ? 15.720 -8.020 -25.032 1.00 88.56 90 ALA A CA 1
ATOM 731 C C . ALA A 1 90 ? 17.232 -7.890 -25.286 1.00 88.56 90 ALA A C 1
ATOM 733 O O . ALA A 1 90 ? 17.685 -8.099 -26.411 1.00 88.56 90 ALA A O 1
ATOM 734 N N . LEU A 1 91 ? 18.030 -7.617 -24.247 1.00 89.19 91 LEU A N 1
ATOM 735 C CA . LEU A 1 91 ? 19.491 -7.551 -24.357 1.00 89.19 91 LEU A CA 1
ATOM 736 C C . LEU A 1 91 ? 20.100 -8.890 -24.792 1.00 89.19 91 LEU A C 1
ATOM 738 O O . LEU A 1 91 ? 20.961 -8.909 -25.670 1.00 89.19 91 LEU A O 1
ATOM 742 N N . GLN A 1 92 ? 19.629 -10.005 -24.229 1.00 87.31 92 GLN A N 1
ATOM 743 C CA . GLN A 1 92 ? 20.090 -11.345 -24.602 1.00 87.31 92 GLN A CA 1
ATOM 744 C C . GLN A 1 92 ? 19.768 -11.678 -26.061 1.00 87.31 92 GLN A C 1
ATOM 746 O O . GLN A 1 92 ? 20.640 -12.166 -26.774 1.00 87.31 92 GLN A O 1
ATOM 751 N N . LEU A 1 93 ? 18.555 -11.366 -26.527 1.00 88.12 93 LEU A N 1
ATOM 752 C CA . LEU A 1 93 ? 18.166 -11.563 -27.927 1.00 88.12 93 LEU A CA 1
ATOM 753 C C . LEU A 1 93 ? 18.984 -10.683 -28.877 1.00 88.12 93 LEU A C 1
ATOM 755 O O . LEU A 1 93 ? 19.375 -11.140 -29.946 1.00 88.12 93 LEU A O 1
ATOM 759 N N . THR A 1 94 ? 19.296 -9.450 -28.474 1.00 84.44 94 THR A N 1
ATOM 760 C CA . THR A 1 94 ? 20.121 -8.542 -29.287 1.00 84.44 94 THR A CA 1
ATOM 761 C C . THR A 1 94 ? 21.562 -9.053 -29.398 1.00 84.44 94 THR A C 1
ATOM 763 O O . THR A 1 94 ? 22.147 -8.991 -30.473 1.00 84.44 94 THR A O 1
ATOM 766 N N . HIS A 1 95 ? 22.121 -9.612 -28.319 1.00 74.88 95 HIS A N 1
ATOM 767 C CA . HIS A 1 95 ? 23.470 -10.192 -28.313 1.00 74.88 95 HIS A CA 1
ATOM 768 C C . HIS A 1 95 ? 23.553 -11.542 -29.050 1.00 74.88 95 HIS A C 1
ATOM 770 O O . HIS A 1 95 ? 24.605 -11.878 -29.578 1.00 74.88 95 HIS A O 1
ATOM 776 N N . PHE A 1 96 ? 22.468 -12.323 -29.094 1.00 63.38 96 PHE A N 1
ATOM 777 C CA . PHE A 1 96 ? 22.390 -13.565 -29.881 1.00 63.38 96 PHE A CA 1
ATOM 778 C C . PHE A 1 96 ? 22.098 -13.336 -31.373 1.00 63.38 96 PHE A C 1
ATOM 780 O O . PHE A 1 96 ? 22.272 -14.253 -32.170 1.00 63.38 96 PHE A O 1
ATOM 787 N N . SER A 1 97 ? 21.619 -12.146 -31.748 1.00 56.56 97 SER A N 1
ATOM 788 C CA . SER A 1 97 ? 21.307 -11.779 -33.135 1.00 56.56 97 SER A CA 1
ATOM 789 C C . SER A 1 97 ? 22.506 -11.195 -33.905 1.00 56.56 97 SER A C 1
ATOM 791 O O . SER A 1 97 ? 22.332 -10.827 -35.069 1.00 56.56 97 SER A O 1
ATOM 793 N N . VAL A 1 98 ? 23.681 -11.084 -33.270 1.00 48.31 98 VAL A N 1
ATOM 794 C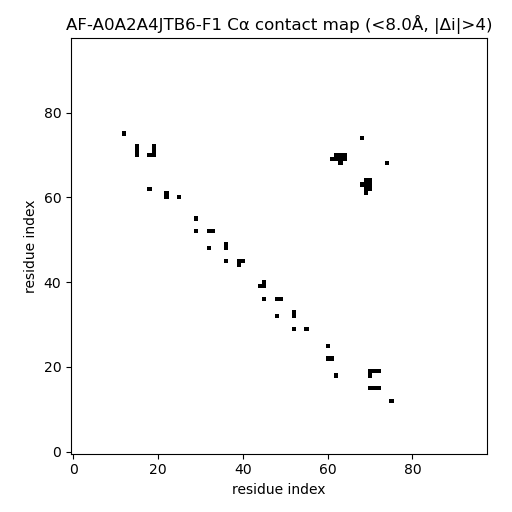 CA . VAL A 1 98 ? 24.968 -10.696 -33.882 1.00 48.31 98 VAL A CA 1
ATOM 795 C C . VAL A 1 98 ? 25.806 -11.932 -34.174 1.00 48.31 98 VAL A C 1
ATOM 797 O O . VAL A 1 98 ? 25.872 -12.814 -33.291 1.00 48.31 98 VAL A O 1
#

pLDDT: mean 77.51, std 11.24, range [45.0, 92.38]

Foldseek 3Di:
DVVVVVVVVCVVCVVLVVLVVVLVVLVVVLVVLVVCLVVDPDPVVVVVSVVVNVVCVVDPSQPDDVVPHRSDVVVVVVVVVVVVVVVVVVVVVVVVVD

Mean predicted aligned error: 10.52 Å